Protein AF-G5E2N0-F1 (afdb_monomer)

Organism: NCBI:txid8362

Mean predicted aligned error: 2.61 Å

Radius of gyration: 16.74 Å; Cα contacts (8 Å, |Δi|>4): 131; chains: 1; bounding box: 38×26×41 Å

Structure (mmCIF, N/CA/C/O backbone):
data_AF-G5E2N0-F1
#
_entry.id   AF-G5E2N0-F1
#
loop_
_atom_site.group_PDB
_atom_site.id
_atom_site.type_symbol
_atom_site.label_atom_id
_atom_site.label_alt_id
_atom_site.label_comp_id
_atom_site.label_asym_id
_atom_site.label_entity_id
_atom_site.label_seq_id
_atom_site.pdbx_PDB_ins_code
_atom_site.Cartn_x
_atom_site.Cartn_y
_atom_site.Cartn_z
_atom_site.occupancy
_atom_site.B_iso_or_equiv
_atom_site.auth_seq_id
_atom_site.auth_comp_id
_atom_site.auth_asym_id
_atom_site.auth_atom_id
_atom_site.pdbx_PDB_model_num
ATOM 1 N N . LEU A 1 1 ? -5.064 2.724 -11.976 1.00 90.19 1 LEU A N 1
ATOM 2 C CA . LEU A 1 1 ? -3.921 1.855 -11.605 1.00 90.19 1 LEU A CA 1
ATOM 3 C C . LEU A 1 1 ? -2.652 2.284 -12.337 1.00 90.19 1 LEU A C 1
ATOM 5 O O . LEU A 1 1 ? -1.590 2.267 -11.738 1.00 90.19 1 LEU A O 1
ATOM 9 N N . ASP A 1 2 ? -2.774 2.798 -13.557 1.00 96.81 2 ASP A N 1
ATOM 10 C CA . ASP A 1 2 ? -1.668 3.366 -14.336 1.00 96.81 2 ASP A CA 1
ATOM 11 C C . ASP A 1 2 ? -0.925 4.499 -13.622 1.00 96.81 2 ASP A C 1
ATOM 13 O O . ASP A 1 2 ? 0.301 4.487 -13.564 1.00 96.81 2 ASP A O 1
ATOM 17 N N . CYS A 1 3 ? -1.649 5.456 -13.025 1.00 98.31 3 CYS A N 1
ATOM 18 C CA . CYS A 1 3 ? -1.024 6.544 -12.263 1.00 98.31 3 CYS A CA 1
ATOM 19 C C . CYS A 1 3 ? -0.211 6.029 -11.069 1.00 98.31 3 CYS A C 1
ATOM 21 O O . CYS A 1 3 ? 0.819 6.611 -10.753 1.00 98.31 3 CYS A O 1
ATOM 23 N N .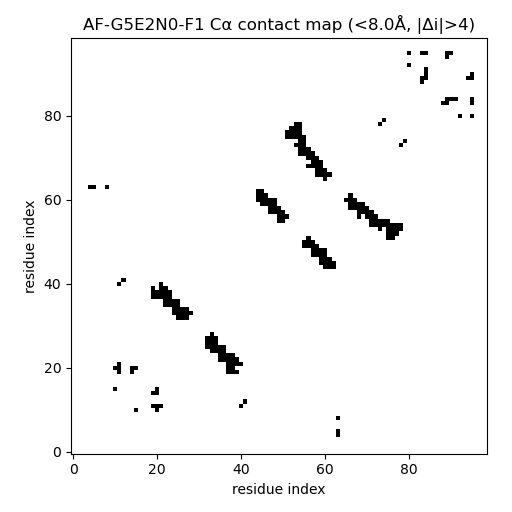 LEU A 1 4 ? -0.648 4.931 -10.438 1.00 98.31 4 LEU A N 1
ATOM 24 C CA . LEU A 1 4 ? 0.081 4.309 -9.332 1.00 98.31 4 LEU A CA 1
ATOM 25 C C . LEU A 1 4 ? 1.411 3.733 -9.824 1.00 98.31 4 LEU A C 1
ATOM 27 O O . LEU A 1 4 ? 2.445 4.049 -9.252 1.00 98.31 4 LEU A O 1
ATOM 31 N N . VAL A 1 5 ? 1.396 2.933 -10.896 1.00 98.25 5 VAL A N 1
ATOM 32 C CA . VAL A 1 5 ? 2.624 2.335 -11.448 1.00 98.25 5 VAL A CA 1
ATOM 33 C C . VAL A 1 5 ? 3.583 3.426 -11.930 1.00 98.25 5 VAL A C 1
ATOM 35 O O . VAL A 1 5 ? 4.758 3.408 -11.576 1.00 98.25 5 VAL A O 1
ATOM 38 N N . LYS A 1 6 ? 3.086 4.425 -12.672 1.00 98.06 6 LYS A N 1
ATOM 39 C CA . LYS A 1 6 ? 3.906 5.550 -13.148 1.00 98.06 6 LYS A CA 1
ATOM 40 C C . LYS A 1 6 ? 4.489 6.372 -12.000 1.00 98.06 6 LYS A C 1
ATOM 42 O O . LYS A 1 6 ? 5.660 6.724 -12.063 1.00 98.06 6 LYS A O 1
ATOM 47 N N . GLY A 1 7 ? 3.686 6.673 -10.981 1.00 98.38 7 GLY A N 1
ATOM 48 C CA . GLY A 1 7 ? 4.115 7.438 -9.813 1.00 98.38 7 GLY A CA 1
ATOM 49 C C . GLY A 1 7 ? 5.164 6.697 -8.990 1.00 98.38 7 GLY A C 1
ATOM 50 O O . GLY A 1 7 ? 6.201 7.275 -8.697 1.00 98.38 7 GLY A O 1
ATOM 51 N N . LEU A 1 8 ? 4.937 5.412 -8.698 1.00 98.38 8 LEU A N 1
ATOM 52 C CA . LEU A 1 8 ? 5.874 4.568 -7.951 1.00 98.38 8 LEU A CA 1
ATOM 53 C C . LEU A 1 8 ? 7.247 4.530 -8.627 1.00 98.38 8 LEU A C 1
ATOM 55 O O . LEU A 1 8 ? 8.249 4.850 -7.999 1.00 98.38 8 LEU A O 1
ATOM 59 N N . LEU A 1 9 ? 7.280 4.202 -9.922 1.00 97.75 9 LEU A N 1
ATOM 60 C CA . LEU A 1 9 ? 8.528 4.129 -10.687 1.00 97.75 9 LEU A CA 1
ATOM 61 C C . LEU A 1 9 ? 9.221 5.492 -10.796 1.00 97.75 9 LEU A C 1
ATOM 63 O O . LEU A 1 9 ? 10.444 5.566 -10.825 1.00 97.75 9 LEU A O 1
ATOM 67 N N . TYR A 1 10 ? 8.444 6.574 -10.886 1.00 97.94 10 TYR A N 1
ATOM 68 C CA . TYR A 1 10 ? 8.994 7.921 -10.965 1.00 97.94 10 TYR A CA 1
ATOM 69 C C . TYR A 1 10 ? 9.646 8.354 -9.649 1.00 97.94 10 TYR A C 1
ATOM 71 O O . TYR A 1 10 ? 10.790 8.797 -9.680 1.00 97.94 10 TYR A O 1
ATOM 79 N N . ILE A 1 11 ? 8.946 8.215 -8.518 1.00 98.12 11 ILE A N 1
ATOM 80 C CA . ILE A 1 11 ? 9.465 8.624 -7.204 1.00 98.12 11 ILE A CA 1
ATOM 81 C C . ILE A 1 11 ? 10.736 7.848 -6.857 1.00 98.12 11 ILE A C 1
ATOM 83 O O . ILE A 1 11 ? 11.712 8.455 -6.425 1.00 98.12 11 ILE A O 1
ATOM 87 N N . ASP A 1 12 ? 10.765 6.543 -7.123 1.00 97.62 12 ASP A N 1
ATOM 88 C CA . ASP A 1 12 ? 11.966 5.746 -6.883 1.00 97.62 12 ASP A CA 1
ATOM 89 C C . ASP A 1 12 ? 13.155 6.223 -7.743 1.00 97.62 12 ASP A C 1
ATOM 91 O O . ASP A 1 12 ? 14.239 6.475 -7.217 1.00 97.62 12 ASP A O 1
ATOM 95 N N . SER A 1 13 ? 12.923 6.508 -9.034 1.00 96.50 13 SER A N 1
ATOM 96 C CA . SER A 1 13 ? 13.977 6.953 -9.962 1.00 96.50 13 SER A CA 1
ATOM 97 C C . SER A 1 13 ? 14.649 8.282 -9.599 1.00 96.50 13 SER A C 1
ATOM 99 O O . SER A 1 13 ? 15.772 8.542 -10.031 1.00 96.50 13 SER A O 1
ATOM 101 N N . ILE A 1 14 ? 13.968 9.145 -8.838 1.00 97.19 14 ILE A N 1
ATOM 102 C CA . ILE A 1 14 ? 14.505 10.449 -8.424 1.00 97.19 14 ILE A CA 1
ATOM 103 C C . ILE A 1 14 ? 15.132 10.417 -7.029 1.00 97.19 14 ILE A C 1
ATOM 105 O O . ILE A 1 14 ? 15.741 11.414 -6.633 1.00 97.19 14 ILE A O 1
ATOM 109 N N . SER A 1 15 ? 15.050 9.283 -6.322 1.00 96.00 15 SER A N 1
ATOM 110 C CA . SER A 1 15 ? 15.462 9.096 -4.926 1.00 96.00 15 SER A CA 1
ATOM 111 C C . SER A 1 15 ? 14.745 10.014 -3.924 1.00 96.00 15 SER A C 1
ATOM 113 O O . SER A 1 15 ? 14.142 11.032 -4.269 1.00 96.00 15 SER A O 1
ATOM 115 N N . PHE A 1 16 ? 14.862 9.694 -2.639 1.00 96.94 16 PHE A N 1
ATOM 116 C CA . PHE A 1 16 ? 14.347 10.516 -1.552 1.00 96.94 16 PHE A CA 1
ATOM 117 C C . PHE A 1 16 ? 15.466 11.362 -0.937 1.00 96.94 16 PHE A C 1
ATOM 119 O O . PHE A 1 16 ? 16.107 10.967 0.035 1.00 96.94 16 PHE A O 1
ATOM 126 N N . ASN A 1 17 ? 15.743 12.533 -1.521 1.00 96.38 17 ASN A N 1
ATOM 127 C CA . ASN A 1 17 ? 16.819 13.436 -1.075 1.00 96.38 17 ASN A CA 1
ATOM 128 C C . ASN A 1 17 ? 18.190 12.730 -0.947 1.00 96.38 17 ASN A C 1
ATOM 130 O O . ASN A 1 17 ? 18.929 12.952 0.014 1.00 96.38 17 ASN A O 1
ATOM 134 N N . GLY A 1 18 ? 18.517 11.849 -1.899 1.00 94.56 18 GLY A N 1
ATOM 135 C CA . GLY A 1 18 ? 19.743 11.045 -1.885 1.00 94.56 18 GLY A CA 1
ATOM 136 C C . GLY A 1 18 ? 19.660 9.751 -1.066 1.00 94.56 18 GLY A C 1
ATOM 137 O O . GLY A 1 18 ? 20.650 9.027 -0.985 1.00 94.56 18 GLY A O 1
ATOM 138 N N . GLN A 1 19 ? 18.505 9.437 -0.474 1.00 97.00 19 GLN A N 1
ATOM 139 C CA . GLN A 1 19 ? 18.216 8.143 0.150 1.00 97.00 19 GLN A CA 1
ATOM 140 C C . GLN A 1 19 ? 17.377 7.261 -0.781 1.00 97.00 19 GLN A C 1
ATOM 142 O O . GLN A 1 19 ? 16.689 7.759 -1.672 1.00 97.00 19 GLN A O 1
ATOM 147 N N . ALA A 1 20 ? 17.418 5.945 -0.567 1.00 97.31 20 ALA A N 1
ATOM 148 C CA . ALA A 1 20 ? 16.530 5.023 -1.269 1.00 97.31 20 ALA A CA 1
ATOM 149 C C . ALA A 1 20 ? 15.069 5.266 -0.853 1.00 97.31 20 ALA A C 1
ATOM 151 O O . ALA A 1 20 ? 14.784 5.397 0.339 1.00 97.31 20 ALA A O 1
ATOM 152 N N . GLU A 1 21 ? 14.157 5.295 -1.827 1.00 98.06 21 GLU A N 1
ATOM 153 C CA . GLU A 1 21 ? 12.713 5.358 -1.567 1.00 98.06 21 GLU A CA 1
ATOM 154 C C . GLU A 1 21 ? 12.204 4.012 -1.024 1.00 98.06 21 GLU A C 1
ATOM 156 O O . GLU A 1 21 ? 11.471 3.951 -0.033 1.00 98.06 21 GLU A O 1
ATOM 161 N N . CYS A 1 22 ? 12.623 2.909 -1.652 1.00 98.44 22 CYS A N 1
ATOM 162 C CA . CYS A 1 22 ? 12.231 1.565 -1.254 1.00 98.44 22 CYS A CA 1
ATOM 163 C C . CYS A 1 22 ? 13.064 1.037 -0.073 1.00 98.44 22 CYS A C 1
ATOM 165 O O . CYS A 1 22 ? 14.253 1.330 0.082 1.00 98.44 22 CYS A O 1
ATOM 167 N N . TYR A 1 23 ? 12.438 0.219 0.772 1.00 98.56 23 TYR A N 1
ATOM 168 C CA . TYR A 1 23 ? 13.074 -0.414 1.922 1.00 98.56 23 TYR A CA 1
ATOM 169 C C . TYR A 1 23 ? 12.441 -1.771 2.234 1.00 98.56 23 TYR A C 1
ATOM 171 O O . TYR A 1 23 ? 11.330 -2.080 1.805 1.00 98.56 23 TYR A O 1
ATOM 179 N N . TYR A 1 24 ? 13.137 -2.563 3.041 1.00 98.50 24 TYR A N 1
ATOM 180 C CA . TYR A 1 24 ? 12.638 -3.808 3.614 1.00 98.50 24 TYR A CA 1
ATOM 181 C C . TYR A 1 24 ? 13.037 -3.913 5.089 1.00 98.50 24 TYR A C 1
ATOM 183 O O . TYR A 1 24 ? 13.862 -3.140 5.579 1.00 98.50 24 TYR A O 1
ATOM 191 N N . PHE A 1 25 ? 12.439 -4.861 5.808 1.00 98.50 25 PHE A N 1
ATOM 192 C CA . PHE A 1 25 ? 12.847 -5.196 7.171 1.00 98.50 25 PHE A CA 1
ATOM 193 C C . PHE A 1 25 ? 13.731 -6.442 7.149 1.00 98.50 25 PHE A C 1
ATOM 195 O O . PHE A 1 25 ? 13.254 -7.550 6.892 1.00 98.50 25 PHE A O 1
ATOM 202 N N . GLU A 1 26 ? 15.024 -6.262 7.404 1.00 98.25 26 GLU A N 1
ATOM 203 C CA . GLU A 1 26 ? 15.965 -7.366 7.575 1.00 98.25 26 GLU A CA 1
ATOM 204 C C . GLU A 1 26 ? 15.730 -8.030 8.93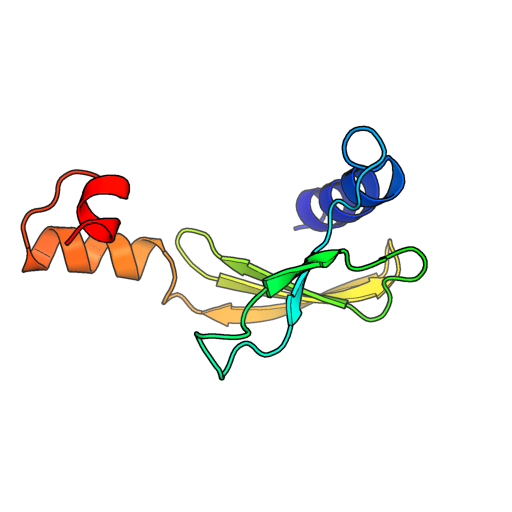8 1.00 98.25 26 GLU A C 1
ATOM 206 O O . GLU A 1 26 ? 15.430 -7.351 9.919 1.00 98.25 26 GLU A O 1
ATOM 211 N N . ASN A 1 27 ? 15.855 -9.360 9.011 1.00 97.62 27 ASN A N 1
ATOM 212 C CA . ASN A 1 27 ? 15.604 -10.148 10.226 1.00 97.62 27 ASN A CA 1
ATOM 213 C C . ASN A 1 27 ? 14.196 -9.948 10.828 1.00 97.62 27 ASN A C 1
ATOM 215 O O . ASN A 1 27 ? 14.036 -10.014 12.044 1.00 97.62 27 ASN A O 1
ATOM 219 N N . SER A 1 28 ? 13.168 -9.752 9.994 1.00 97.12 28 SER A N 1
ATOM 220 C CA . SER A 1 28 ? 11.798 -9.403 10.417 1.00 97.12 28 SER A CA 1
ATOM 221 C C . SER A 1 28 ? 11.145 -10.354 11.432 1.00 97.12 28 SER A C 1
ATOM 223 O O . SER A 1 28 ? 10.253 -9.943 12.168 1.00 97.12 28 SER A O 1
ATOM 225 N N . SER A 1 29 ? 11.591 -11.611 11.517 1.00 97.75 29 SER A N 1
ATOM 226 C CA . SER A 1 29 ? 11.104 -12.587 12.508 1.00 97.75 29 SER A CA 1
ATOM 227 C C . SER A 1 29 ? 11.781 -12.495 13.883 1.00 97.75 29 SER A C 1
ATOM 229 O O . SER A 1 29 ? 11.354 -13.180 14.807 1.00 97.75 29 SER A O 1
ATOM 231 N N . HIS A 1 30 ? 12.840 -11.694 14.031 1.00 96.62 30 HIS A N 1
ATOM 232 C CA . HIS A 1 30 ? 13.626 -11.568 15.260 1.00 96.62 30 HIS A CA 1
ATOM 233 C C . HIS A 1 30 ? 13.599 -10.111 15.739 1.00 96.62 30 HIS A C 1
ATOM 235 O O . HIS A 1 30 ? 14.42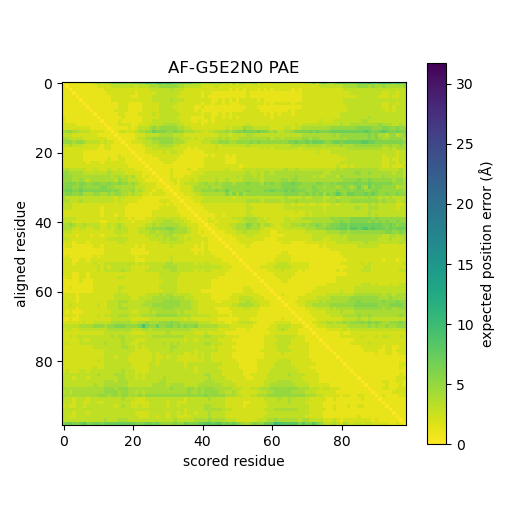0 -9.320 15.273 1.00 96.62 30 HIS A O 1
ATOM 241 N N . PRO A 1 31 ? 12.703 -9.743 16.676 1.00 96.31 31 PRO A N 1
ATOM 242 C CA . PRO A 1 31 ? 12.490 -8.348 17.076 1.00 96.31 31 PRO A CA 1
ATOM 243 C C . PRO A 1 31 ? 13.774 -7.607 17.469 1.00 96.31 31 PRO A C 1
ATOM 245 O O . PRO A 1 31 ? 13.998 -6.491 17.019 1.00 96.31 31 PRO A O 1
ATOM 248 N N . GLU A 1 32 ? 14.667 -8.275 18.201 1.00 97.50 32 GLU A N 1
ATOM 249 C CA . GLU A 1 32 ? 15.954 -7.736 18.677 1.00 97.50 32 GLU A CA 1
ATOM 250 C C . GLU A 1 32 ? 16.934 -7.347 17.552 1.00 97.50 32 GLU A C 1
ATOM 252 O O . GLU A 1 32 ? 17.902 -6.626 17.778 1.00 97.50 32 GLU A O 1
ATOM 257 N N . ARG A 1 33 ? 16.740 -7.889 16.343 1.00 97.12 33 ARG A N 1
ATOM 258 C CA . ARG A 1 33 ? 17.614 -7.690 15.172 1.00 97.12 33 ARG A CA 1
ATOM 259 C C . ARG A 1 33 ? 16.874 -7.085 13.982 1.00 97.12 33 ARG A C 1
ATOM 261 O O . ARG A 1 33 ? 17.482 -6.904 12.927 1.00 97.12 33 ARG A O 1
ATOM 268 N N . CYS A 1 34 ? 15.573 -6.841 14.128 1.00 98.19 34 CYS A N 1
ATOM 269 C CA . CYS A 1 34 ? 14.723 -6.345 13.062 1.00 98.19 34 CYS A CA 1
ATOM 270 C C . CYS A 1 34 ? 15.104 -4.898 12.754 1.00 98.19 34 CYS A C 1
ATOM 272 O O . CYS A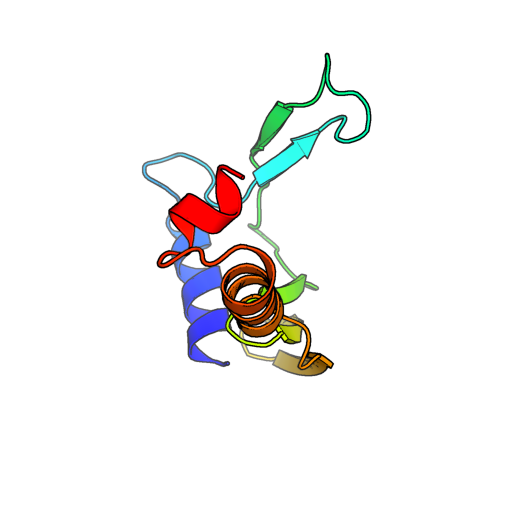 1 34 ? 15.023 -4.031 13.624 1.00 98.19 34 CYS A O 1
ATOM 274 N N . GLN A 1 35 ? 15.522 -4.637 11.519 1.00 98.25 35 GLN A N 1
ATOM 275 C CA . GLN A 1 35 ? 15.976 -3.309 11.116 1.00 98.25 35 GLN A CA 1
ATOM 276 C C . GLN A 1 35 ? 15.481 -2.934 9.724 1.00 98.25 35 GLN A C 1
ATOM 278 O O . GLN A 1 35 ? 15.415 -3.766 8.818 1.00 98.25 35 GLN A O 1
ATOM 283 N N . LYS A 1 36 ? 15.136 -1.654 9.560 1.00 98.44 36 LYS A N 1
ATOM 284 C CA . LYS A 1 36 ? 14.770 -1.072 8.268 1.00 98.44 36 LYS A CA 1
ATOM 285 C C . LYS A 1 36 ? 16.036 -0.872 7.435 1.00 98.44 36 LYS A C 1
ATOM 287 O O . LYS A 1 36 ? 16.917 -0.119 7.840 1.00 98.44 36 LYS A O 1
ATOM 292 N N . MET A 1 37 ? 16.085 -1.491 6.261 1.00 98.50 37 MET A N 1
ATOM 293 C CA . MET A 1 37 ? 17.214 -1.431 5.333 1.00 98.50 37 MET A CA 1
ATOM 294 C C . MET A 1 37 ? 16.765 -0.893 3.970 1.00 98.50 37 MET A C 1
ATOM 296 O O . MET A 1 37 ? 15.660 -1.221 3.534 1.00 98.50 37 MET A O 1
ATOM 300 N N . PRO A 1 38 ? 17.585 -0.081 3.278 1.00 98.31 38 PRO A N 1
ATOM 301 C CA . PRO A 1 38 ? 17.257 0.402 1.939 1.00 98.31 38 PRO A CA 1
ATOM 302 C C . PRO A 1 38 ? 17.203 -0.756 0.933 1.00 98.31 38 PRO A C 1
ATOM 304 O O . PRO A 1 38 ? 17.955 -1.726 1.048 1.00 98.31 38 PRO A O 1
ATOM 307 N N . PHE A 1 39 ? 16.338 -0.636 -0.072 1.00 98.06 39 PHE A N 1
ATOM 308 C CA . PHE A 1 39 ? 16.248 -1.555 -1.204 1.00 98.06 39 PHE A CA 1
ATOM 309 C C . PHE A 1 39 ? 16.384 -0.769 -2.508 1.00 98.06 39 PHE A C 1
ATOM 311 O O . PHE A 1 39 ? 15.770 0.283 -2.665 1.00 98.06 39 PHE A O 1
ATOM 318 N N . ASN A 1 40 ? 17.205 -1.263 -3.431 1.00 96.75 40 ASN A N 1
ATOM 319 C CA . ASN A 1 40 ? 17.425 -0.630 -4.726 1.00 96.75 40 ASN A CA 1
ATOM 320 C C . ASN A 1 40 ? 16.454 -1.227 -5.761 1.00 96.75 40 ASN A C 1
ATOM 322 O O . ASN A 1 40 ? 16.366 -2.449 -5.886 1.00 96.75 40 ASN A O 1
ATOM 326 N N . LEU A 1 41 ? 15.736 -0.362 -6.482 1.00 96.62 41 LEU A N 1
ATOM 327 C CA . LEU A 1 41 ? 14.769 -0.716 -7.525 1.00 96.62 41 LEU A CA 1
ATOM 328 C C . LEU A 1 41 ? 15.220 -0.256 -8.930 1.00 96.62 41 LEU A C 1
ATOM 330 O O . LEU A 1 41 ? 14.376 -0.029 -9.792 1.00 96.62 41 LEU A O 1
ATOM 334 N N . ASP A 1 42 ? 16.530 -0.170 -9.198 1.00 94.44 42 ASP A N 1
ATOM 335 C CA . ASP A 1 42 ? 17.081 0.271 -10.496 1.00 94.44 42 ASP A CA 1
ATOM 336 C C . ASP A 1 42 ? 16.598 -0.604 -11.670 1.00 94.44 42 ASP A C 1
ATOM 338 O O . ASP A 1 42 ? 16.333 -0.097 -12.763 1.00 94.44 42 ASP A O 1
ATOM 342 N N . ASP A 1 43 ? 16.441 -1.914 -11.438 1.00 95.38 43 ASP A N 1
ATOM 343 C CA . ASP A 1 43 ? 15.746 -2.842 -12.337 1.00 95.38 43 ASP A CA 1
ATOM 344 C C . ASP A 1 43 ? 14.586 -3.518 -11.587 1.00 95.38 43 ASP A C 1
ATOM 346 O O . ASP A 1 43 ? 14.738 -4.609 -11.030 1.00 95.38 43 ASP A O 1
ATOM 350 N N . PRO A 1 44 ? 13.418 -2.859 -11.499 1.00 95.69 44 PRO A N 1
ATOM 351 C CA . PRO A 1 44 ? 12.366 -3.275 -10.583 1.00 95.69 44 PRO A CA 1
ATOM 352 C C . PRO A 1 44 ? 11.561 -4.470 -11.109 1.00 95.69 44 PRO A C 1
ATOM 354 O O . PRO A 1 44 ? 10.672 -4.951 -10.412 1.00 95.69 44 PRO A O 1
ATOM 357 N N . TYR A 1 45 ? 11.791 -4.932 -12.341 1.00 97.88 45 TYR A N 1
ATOM 358 C CA . TYR A 1 45 ? 10.909 -5.894 -12.997 1.00 97.88 45 TYR A CA 1
ATOM 359 C C . TYR A 1 45 ? 11.422 -7.341 -12.905 1.00 97.88 45 TYR A C 1
ATOM 361 O O . TYR A 1 45 ? 12.605 -7.595 -13.108 1.00 97.88 45 TYR A O 1
ATOM 369 N N . PRO A 1 46 ? 10.523 -8.327 -12.724 1.00 97.88 46 PRO A N 1
ATOM 370 C CA . PRO A 1 46 ? 9.095 -8.171 -12.446 1.00 97.88 46 PRO A CA 1
ATOM 371 C C . PRO A 1 46 ? 8.818 -7.745 -10.989 1.00 97.88 46 PRO A C 1
ATOM 373 O O . PRO A 1 46 ? 9.457 -8.240 -10.066 1.00 97.88 46 PRO A O 1
ATOM 376 N N . LEU A 1 47 ? 7.786 -6.915 -10.779 1.00 98.31 47 LEU A N 1
ATOM 377 C CA . LEU A 1 47 ? 7.338 -6.459 -9.454 1.00 98.31 47 LEU A CA 1
ATOM 378 C C . LEU A 1 47 ? 5.883 -6.853 -9.186 1.00 98.31 47 LEU A C 1
ATOM 380 O O . LEU A 1 47 ? 5.013 -6.670 -10.043 1.00 98.31 47 LEU A O 1
ATOM 384 N N . LEU A 1 48 ? 5.587 -7.329 -7.974 1.00 98.56 48 LEU A N 1
ATOM 385 C CA . LEU A 1 48 ? 4.211 -7.473 -7.499 1.00 98.56 48 LEU A CA 1
ATOM 386 C C . LEU A 1 48 ? 3.837 -6.261 -6.637 1.00 98.56 48 LEU A C 1
ATOM 388 O O . LEU A 1 48 ? 4.324 -6.115 -5.520 1.00 98.56 48 LEU A O 1
ATOM 392 N N . VAL A 1 49 ? 2.956 -5.398 -7.141 1.00 98.69 49 VAL A N 1
ATOM 393 C CA . VAL A 1 49 ? 2.486 -4.213 -6.410 1.00 98.69 49 VAL A CA 1
ATOM 394 C C . VAL A 1 49 ? 1.176 -4.546 -5.705 1.00 98.69 49 VAL A C 1
ATOM 396 O O . VAL A 1 49 ? 0.160 -4.809 -6.352 1.00 98.69 49 VAL A O 1
ATOM 399 N N . VAL A 1 50 ? 1.191 -4.516 -4.373 1.00 98.62 50 VAL A N 1
ATOM 400 C CA . VAL A 1 50 ? 0.008 -4.714 -3.526 1.00 98.62 50 VAL A CA 1
ATOM 401 C C . VAL A 1 50 ? -0.435 -3.357 -2.988 1.00 98.62 50 VAL A C 1
ATOM 403 O O . VAL A 1 50 ? 0.158 -2.821 -2.060 1.00 98.62 50 VAL A O 1
ATOM 406 N N . ASN A 1 51 ? -1.476 -2.782 -3.590 1.00 98.62 51 ASN A N 1
ATOM 407 C CA . ASN A 1 51 ? -2.018 -1.488 -3.188 1.00 98.62 51 ASN A CA 1
ATOM 408 C C . ASN A 1 51 ? -3.134 -1.671 -2.153 1.00 98.62 51 ASN A C 1
ATOM 410 O O . ASN A 1 51 ? -4.230 -2.116 -2.514 1.00 98.62 51 ASN A O 1
ATOM 414 N N . ILE A 1 52 ? -2.853 -1.330 -0.894 1.00 98.62 52 ILE A N 1
ATOM 415 C CA . ILE A 1 52 ? -3.784 -1.439 0.235 1.00 98.62 52 ILE A CA 1
ATOM 416 C C . ILE A 1 52 ? -4.423 -0.067 0.489 1.00 98.62 52 ILE A C 1
ATOM 418 O O . ILE A 1 52 ? -3.776 0.845 0.988 1.00 98.62 52 ILE A O 1
ATOM 422 N N . GLY A 1 53 ? -5.703 0.068 0.138 1.00 97.94 53 GLY A N 1
ATOM 423 C CA . GLY A 1 53 ? -6.556 1.211 0.480 1.00 97.94 53 GLY A CA 1
ATOM 424 C C . GLY A 1 53 ? -7.790 0.732 1.247 1.00 97.94 53 GLY A C 1
ATOM 425 O O . GLY A 1 53 ? -7.686 -0.155 2.093 1.00 97.94 53 GLY A O 1
ATOM 426 N N . SER A 1 54 ? -8.985 1.246 0.921 1.00 98.19 54 SER A N 1
ATOM 427 C CA . SER A 1 54 ? -10.240 0.733 1.505 1.00 98.19 54 SER A CA 1
ATOM 428 C C . SER A 1 54 ? -10.424 -0.771 1.247 1.00 98.19 54 SER A C 1
ATOM 430 O O . SER A 1 54 ? -10.771 -1.511 2.162 1.00 98.19 54 SER A O 1
ATOM 432 N N . GLY A 1 55 ? -10.121 -1.217 0.022 1.00 98.31 55 GLY A N 1
ATOM 433 C CA . GLY A 1 55 ? -9.881 -2.620 -0.338 1.00 98.31 55 GLY A CA 1
ATOM 434 C C . GLY A 1 55 ? -8.437 -2.818 -0.812 1.00 98.31 55 GLY A C 1
ATOM 435 O O . GLY A 1 55 ? -7.599 -1.935 -0.642 1.00 98.31 55 GLY A O 1
ATOM 436 N N . VAL A 1 56 ? -8.137 -3.941 -1.464 1.00 98.75 56 VAL A N 1
ATOM 437 C CA . VAL A 1 56 ? -6.785 -4.250 -1.961 1.00 98.75 56 VAL A CA 1
ATOM 438 C C . VAL A 1 56 ? -6.810 -4.563 -3.454 1.00 98.75 56 VAL A C 1
ATOM 440 O O . VAL A 1 56 ? -7.648 -5.330 -3.935 1.00 98.75 56 VAL A O 1
ATOM 443 N N . SER A 1 57 ? -5.863 -4.001 -4.204 1.00 98.62 57 SER A N 1
ATOM 444 C CA . SER A 1 57 ? -5.576 -4.399 -5.588 1.00 98.62 57 SER A CA 1
ATOM 445 C C . SER A 1 57 ? -4.161 -4.945 -5.704 1.00 98.62 57 SER A C 1
ATOM 447 O O . SER A 1 57 ? -3.220 -4.320 -5.230 1.00 98.62 57 SER A O 1
ATOM 449 N N . ILE A 1 58 ? -4.018 -6.088 -6.370 1.00 98.75 58 ILE A N 1
ATOM 450 C CA . ILE A 1 58 ? -2.738 -6.770 -6.572 1.00 98.75 58 ILE A CA 1
ATOM 451 C C . ILE A 1 58 ? -2.408 -6.718 -8.060 1.00 98.75 58 ILE A C 1
ATOM 453 O O . ILE A 1 58 ? -3.212 -7.154 -8.891 1.00 98.75 58 ILE A O 1
ATOM 457 N N . LEU A 1 59 ? -1.244 -6.177 -8.404 1.00 98.69 59 LEU A N 1
ATOM 458 C CA . LEU A 1 59 ? -0.779 -6.003 -9.773 1.00 98.69 59 LEU A CA 1
ATOM 459 C C . LEU A 1 59 ? 0.514 -6.781 -9.994 1.00 98.69 59 LEU A C 1
ATOM 461 O O . LEU A 1 59 ? 1.427 -6.685 -9.184 1.00 98.69 59 LEU A O 1
ATOM 465 N N . ALA A 1 60 ? 0.607 -7.483 -11.119 1.00 98.69 60 ALA A N 1
ATOM 466 C CA . ALA A 1 60 ? 1.878 -7.965 -11.647 1.00 98.69 60 ALA A CA 1
ATOM 467 C C . ALA A 1 60 ? 2.386 -6.954 -12.680 1.00 98.69 60 ALA A C 1
ATOM 469 O O . ALA A 1 60 ? 1.695 -6.685 -13.668 1.00 98.69 60 ALA A O 1
ATOM 470 N N . VAL A 1 61 ? 3.566 -6.390 -12.435 1.00 98.56 61 VAL A N 1
ATOM 471 C CA . VAL A 1 61 ? 4.239 -5.402 -13.283 1.00 98.56 61 VAL A CA 1
ATOM 472 C C . VAL A 1 61 ? 5.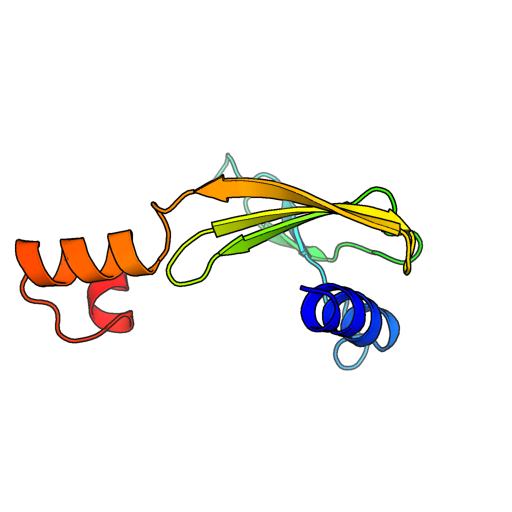436 -6.080 -13.942 1.00 98.56 61 VAL A C 1
ATOM 474 O O . VAL A 1 61 ? 6.409 -6.424 -13.280 1.00 98.56 61 VAL A O 1
ATOM 477 N N . HIS A 1 62 ? 5.345 -6.307 -15.248 1.00 98.31 62 HIS A N 1
ATOM 478 C CA . HIS A 1 62 ? 6.377 -6.971 -16.049 1.00 98.31 62 HIS A CA 1
ATOM 479 C C . HIS A 1 62 ? 7.309 -5.977 -16.750 1.00 98.31 62 HIS A C 1
ATOM 481 O O . HIS A 1 62 ? 8.441 -6.319 -17.064 1.00 98.31 62 HIS A O 1
ATOM 487 N N . SER A 1 63 ? 6.830 -4.764 -17.018 1.00 97.94 63 SER A N 1
ATOM 488 C CA . SER A 1 63 ? 7.630 -3.625 -17.468 1.00 97.94 63 SER A CA 1
ATOM 489 C C . SER A 1 63 ? 6.878 -2.324 -17.173 1.00 97.94 63 SER A C 1
ATOM 491 O O . SER A 1 63 ? 5.724 -2.355 -16.732 1.00 97.94 63 SER A O 1
ATOM 493 N N . LYS A 1 64 ? 7.500 -1.176 -17.466 1.00 95.56 64 LYS A N 1
ATOM 494 C CA . LYS A 1 64 ? 6.915 0.162 -17.266 1.00 95.56 64 LYS A CA 1
ATOM 495 C C . LYS A 1 64 ? 5.517 0.319 -17.872 1.00 95.56 64 LYS A C 1
ATOM 497 O O . LYS A 1 64 ? 4.667 0.972 -17.273 1.00 95.56 64 LYS A O 1
ATOM 502 N N . ASP A 1 65 ? 5.289 -0.299 -19.030 1.00 96.94 65 ASP A N 1
ATOM 503 C CA . ASP A 1 65 ? 4.035 -0.217 -19.789 1.00 96.94 65 ASP A CA 1
ATOM 504 C C . ASP A 1 65 ? 3.305 -1.571 -19.885 1.00 96.94 65 ASP A C 1
ATOM 506 O O . ASP A 1 65 ? 2.256 -1.672 -20.518 1.00 96.94 65 ASP A O 1
ATOM 510 N N . CYS A 1 66 ? 3.832 -2.622 -19.245 1.00 98.06 66 CYS A N 1
ATOM 511 C CA . CYS A 1 66 ? 3.223 -3.950 -19.210 1.00 98.06 66 CYS A CA 1
ATOM 512 C C . CYS A 1 66 ? 2.924 -4.357 -17.769 1.00 98.06 66 CYS A C 1
ATOM 514 O O . CYS A 1 66 ? 3.775 -4.890 -17.055 1.00 98.06 66 CYS A O 1
ATOM 516 N N . TYR A 1 67 ? 1.687 -4.131 -17.343 1.00 98.38 67 TYR A N 1
ATOM 517 C CA . TYR A 1 67 ? 1.200 -4.549 -16.036 1.00 98.38 67 TYR A CA 1
ATOM 518 C C . TYR A 1 67 ? -0.272 -4.932 -16.100 1.00 98.38 67 TYR A C 1
ATOM 520 O O . TYR A 1 67 ? -1.039 -4.433 -16.922 1.00 98.38 67 TYR A O 1
ATOM 528 N N . LYS A 1 68 ? -0.680 -5.826 -15.202 1.00 98.06 68 LYS A N 1
ATOM 529 C CA . LYS A 1 68 ? -2.074 -6.251 -15.067 1.00 98.06 68 LYS A CA 1
ATOM 530 C C . LYS A 1 68 ? -2.463 -6.370 -13.606 1.00 98.06 68 LYS A C 1
ATOM 532 O O . LYS A 1 68 ? -1.684 -6.843 -12.781 1.0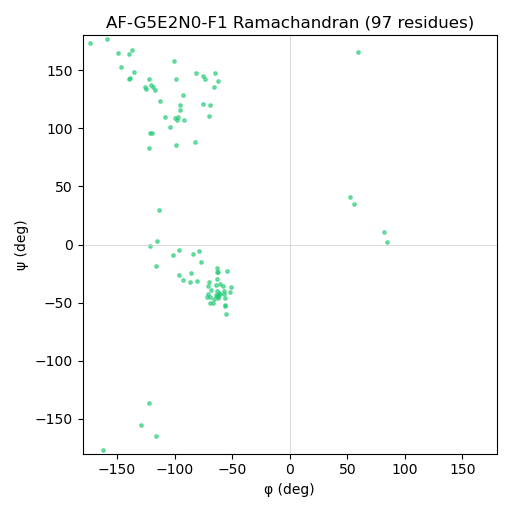0 98.06 68 LYS A O 1
ATOM 537 N N . ARG A 1 69 ? -3.704 -6.005 -13.293 1.00 98.38 69 ARG A N 1
ATOM 538 C CA . ARG A 1 69 ? -4.320 -6.355 -12.011 1.00 98.38 69 ARG A CA 1
ATOM 539 C C . ARG A 1 69 ? -4.594 -7.858 -12.011 1.00 98.38 69 ARG A C 1
ATOM 541 O O . ARG A 1 69 ? -5.450 -8.319 -12.758 1.00 98.38 69 ARG A O 1
ATOM 548 N N . VAL A 1 70 ? -3.856 -8.612 -11.202 1.00 98.12 70 VAL A N 1
ATOM 549 C CA . VAL A 1 70 ? -3.967 -10.077 -11.131 1.00 98.12 70 VAL A CA 1
ATOM 550 C C . VAL A 1 70 ? -5.049 -10.534 -10.164 1.00 98.12 70 VAL A C 1
ATOM 552 O O . VAL A 1 70 ? -5.678 -11.557 -10.400 1.00 98.12 70 VAL A O 1
ATOM 555 N N . CYS A 1 71 ? -5.279 -9.785 -9.086 1.00 97.75 71 CYS A N 1
ATOM 556 C CA . CYS A 1 71 ? -6.288 -10.111 -8.086 1.00 97.75 71 CYS A CA 1
ATOM 557 C C . CYS A 1 71 ? -6.620 -8.876 -7.230 1.00 97.75 71 CYS A C 1
ATOM 559 O O . CYS A 1 71 ? -6.112 -7.771 -7.447 1.00 97.75 71 CYS A O 1
ATOM 561 N N . GLY A 1 72 ? -7.484 -9.063 -6.244 1.00 98.38 72 GLY A N 1
ATOM 562 C CA . GLY A 1 72 ? -7.688 -8.148 -5.136 1.00 98.38 72 GLY A CA 1
ATOM 563 C C . GLY A 1 72 ? -8.632 -8.750 -4.106 1.00 98.38 72 GLY A C 1
ATOM 564 O O . GLY A 1 72 ? -9.222 -9.802 -4.338 1.00 98.38 72 GLY A O 1
ATOM 565 N N . THR A 1 73 ? -8.787 -8.064 -2.984 1.00 98.56 73 THR A N 1
ATOM 566 C CA . THR A 1 73 ? -9.724 -8.448 -1.925 1.00 98.56 73 THR A CA 1
ATOM 567 C C . THR A 1 73 ? -10.488 -7.221 -1.445 1.00 98.56 73 THR A C 1
ATOM 569 O O . THR A 1 73 ? -9.971 -6.103 -1.481 1.00 98.56 73 THR A O 1
ATOM 572 N N . SER A 1 74 ? -11.735 -7.420 -1.022 1.00 98.31 74 SER A N 1
ATOM 573 C CA . SER A 1 74 ? -12.519 -6.389 -0.337 1.00 98.31 74 SER A CA 1
ATOM 574 C C . SER A 1 74 ? -12.102 -6.215 1.124 1.00 98.31 74 SER A C 1
ATOM 576 O O . SER A 1 74 ? -12.464 -5.211 1.722 1.00 98.31 74 SER A O 1
ATOM 578 N N . LEU A 1 75 ? -11.342 -7.165 1.682 1.00 98.62 75 LEU A N 1
ATOM 579 C CA . LEU A 1 75 ? -10.808 -7.108 3.041 1.00 98.62 75 LEU A CA 1
ATOM 580 C C . LEU A 1 75 ? -9.525 -6.267 3.048 1.00 98.62 75 LEU A C 1
ATOM 582 O O . LEU A 1 75 ? -8.433 -6.789 2.828 1.00 98.62 75 LEU A O 1
ATOM 586 N N . GLY A 1 76 ? -9.676 -4.956 3.226 1.00 98.31 76 GLY A N 1
ATOM 587 C CA . GLY A 1 76 ? -8.576 -3.986 3.247 1.00 98.31 76 GLY A CA 1
ATOM 588 C C . GLY A 1 76 ? -8.621 -3.066 4.466 1.00 98.31 76 GLY A C 1
ATOM 589 O O . GLY A 1 76 ? -9.215 -3.398 5.492 1.00 98.31 76 GLY A O 1
ATOM 590 N N . GLY A 1 77 ? -8.032 -1.876 4.342 1.00 98.38 77 GLY A N 1
ATOM 591 C CA . GLY A 1 77 ? -7.993 -0.884 5.418 1.00 98.38 77 GLY A CA 1
ATOM 592 C C . GLY A 1 77 ? -9.377 -0.371 5.824 1.00 98.38 77 GLY A C 1
ATOM 593 O O . GLY A 1 77 ? -9.601 -0.076 6.991 1.00 98.38 77 GLY A O 1
ATOM 594 N N . GLY A 1 78 ? -10.340 -0.340 4.896 1.00 98.50 78 GLY A N 1
ATOM 595 C CA . GLY A 1 78 ? -11.725 0.027 5.209 1.00 98.50 78 GLY A CA 1
ATOM 596 C C . GLY A 1 78 ? -12.438 -1.038 6.041 1.00 98.50 78 GLY A C 1
ATOM 597 O O . GLY A 1 78 ? -13.260 -0.711 6.888 1.00 98.50 78 GLY A O 1
ATOM 598 N N . THR A 1 79 ? -12.090 -2.312 5.838 1.00 98.69 79 THR A N 1
ATOM 599 C CA . THR A 1 79 ? -12.575 -3.406 6.684 1.00 98.69 79 THR A CA 1
ATOM 600 C C . THR A 1 79 ? -11.965 -3.335 8.075 1.00 98.69 79 THR A C 1
ATOM 602 O O . THR A 1 79 ? -12.706 -3.454 9.042 1.00 98.69 79 THR A O 1
ATOM 605 N N . PHE A 1 80 ? -10.649 -3.108 8.174 1.00 98.75 80 PHE A N 1
ATOM 606 C CA . PHE A 1 80 ? -9.973 -2.888 9.454 1.00 98.75 80 PHE A CA 1
ATOM 607 C C . PHE A 1 80 ? -10.628 -1.737 10.226 1.00 98.75 80 PHE A C 1
ATOM 609 O O . PHE A 1 80 ? -11.195 -1.967 11.288 1.00 98.75 80 PHE A O 1
ATOM 616 N N . LEU A 1 81 ? -10.641 -0.532 9.648 1.00 98.62 81 LEU A N 1
ATOM 617 C CA . LEU A 1 81 ? -11.139 0.658 10.332 1.00 98.62 81 LEU A CA 1
ATOM 618 C C . LEU A 1 81 ? -12.633 0.552 10.654 1.00 98.62 81 LEU A C 1
ATOM 620 O O . LEU A 1 81 ? -13.039 0.856 11.767 1.00 98.62 81 LEU A O 1
ATOM 624 N N . GLY A 1 82 ? -13.452 0.068 9.715 1.00 98.69 82 GLY A N 1
ATOM 625 C CA . GLY A 1 82 ? -14.890 -0.085 9.939 1.00 98.69 82 GLY A CA 1
ATOM 626 C C . GLY A 1 82 ? -15.219 -1.083 11.050 1.00 98.69 82 GLY A C 1
ATOM 627 O O . GLY A 1 82 ? -16.114 -0.826 11.852 1.00 98.69 82 GLY A O 1
ATOM 628 N N . LEU A 1 83 ? -14.495 -2.206 11.128 1.00 98.75 83 LEU A N 1
ATOM 629 C CA . LEU A 1 83 ? -14.675 -3.166 12.218 1.00 98.75 83 LEU A CA 1
ATOM 630 C C . LEU A 1 83 ? -14.152 -2.620 13.547 1.00 98.75 83 LEU A C 1
ATOM 632 O O . LEU A 1 83 ? -14.849 -2.775 14.544 1.00 98.75 83 LEU A O 1
ATOM 636 N N . CYS A 1 84 ? -12.992 -1.958 13.572 1.00 98.69 84 CYS A N 1
ATOM 637 C CA . CYS A 1 84 ? -12.491 -1.301 14.780 1.00 98.69 84 CYS A CA 1
ATOM 638 C C . CYS A 1 84 ? -13.516 -0.294 15.311 1.00 98.69 84 CYS A C 1
ATOM 640 O O . CYS A 1 84 ? -13.971 -0.447 16.440 1.00 98.69 84 CYS A O 1
ATOM 642 N N . SER A 1 85 ? -14.007 0.627 14.477 1.00 98.44 85 SER A N 1
ATOM 643 C CA . SER A 1 85 ? -15.021 1.603 14.891 1.00 98.44 85 SER A CA 1
ATOM 644 C C . SER A 1 85 ? -16.293 0.950 15.437 1.00 98.44 85 SER A C 1
ATOM 646 O O . SER A 1 85 ? -16.841 1.416 16.430 1.00 98.44 85 SER A O 1
ATOM 648 N N . LEU A 1 86 ? -16.763 -0.150 14.837 1.00 98.75 86 LEU A N 1
ATOM 649 C CA . LEU A 1 86 ? -17.950 -0.864 15.326 1.00 98.75 86 LEU A CA 1
ATOM 650 C C . LEU A 1 86 ? -17.718 -1.604 16.650 1.00 98.75 86 LEU A C 1
ATOM 652 O O . LEU A 1 86 ? -18.647 -1.723 17.446 1.00 98.75 86 LEU A O 1
ATOM 656 N N . LEU A 1 87 ? -16.522 -2.155 16.857 1.00 98.69 87 LEU A N 1
ATOM 657 C CA . LEU A 1 87 ? -16.226 -3.045 17.981 1.00 98.69 87 LEU A CA 1
ATOM 658 C C . LEU A 1 87 ? -15.662 -2.314 19.199 1.00 98.69 87 LEU A C 1
ATOM 660 O O . LEU A 1 87 ? -15.879 -2.766 20.321 1.00 98.69 87 LEU A O 1
ATOM 664 N N . THR A 1 88 ? -14.943 -1.214 18.991 1.00 98.25 88 THR A N 1
ATOM 665 C CA . THR A 1 88 ? -14.263 -0.466 20.056 1.00 98.25 88 THR A CA 1
ATOM 666 C C . THR A 1 88 ? -14.808 0.946 20.236 1.00 98.25 88 THR A C 1
ATOM 668 O O . THR A 1 88 ? -14.611 1.532 21.297 1.00 98.25 88 THR A O 1
ATOM 671 N N . GLY A 1 89 ? -15.518 1.482 19.237 1.00 98.12 89 GLY A N 1
ATOM 672 C CA . GLY A 1 89 ? -16.010 2.858 19.242 1.00 98.12 89 GLY A CA 1
ATOM 673 C C . GLY A 1 89 ? -14.977 3.906 18.818 1.00 98.12 89 GLY A C 1
ATOM 674 O O . GLY A 1 89 ? -15.261 5.087 18.983 1.00 98.12 89 GLY A O 1
ATOM 675 N N . CYS A 1 90 ? -13.814 3.511 18.278 1.00 98.25 90 CYS A N 1
ATOM 676 C CA . CYS A 1 90 ? -12.803 4.472 17.829 1.00 98.25 90 CYS A CA 1
ATOM 677 C C . CYS A 1 90 ? -13.316 5.369 16.686 1.00 98.25 90 CYS A C 1
ATOM 679 O O . CYS A 1 90 ? -13.976 4.901 15.746 1.00 98.25 90 CYS A O 1
ATOM 681 N N . GLU A 1 91 ? -12.957 6.651 16.727 1.00 98.06 91 GLU A N 1
ATOM 682 C CA . GLU A 1 91 ? -13.435 7.688 15.801 1.00 98.06 91 GLU A CA 1
ATOM 683 C C . GLU A 1 91 ? -12.415 8.041 14.705 1.00 98.06 91 GLU A C 1
ATOM 685 O O . GLU A 1 91 ? -12.747 8.739 13.744 1.00 98.06 91 GLU A O 1
ATOM 690 N N . SER A 1 92 ? -11.180 7.543 14.810 1.00 98.44 92 SER A N 1
ATOM 691 C CA . SER A 1 92 ? -10.100 7.804 13.849 1.00 98.44 92 SER A CA 1
ATOM 692 C C . SER A 1 92 ? -9.252 6.566 13.551 1.00 98.44 92 SER A C 1
ATOM 694 O O . SER A 1 92 ? -9.288 5.570 14.275 1.00 98.44 92 SER A O 1
ATOM 696 N N . PHE A 1 93 ? -8.481 6.622 12.461 1.00 98.25 93 PHE A N 1
ATOM 697 C CA . PHE A 1 93 ? -7.553 5.548 12.106 1.00 98.25 93 PHE A CA 1
ATOM 698 C C . PHE A 1 93 ? -6.386 5.461 13.091 1.00 98.25 93 PHE A C 1
ATOM 700 O O . PHE A 1 93 ? -5.978 4.366 13.459 1.00 98.25 93 PHE A O 1
ATOM 707 N N . GLU A 1 94 ? -5.879 6.605 13.541 1.00 98.50 94 GLU A N 1
ATOM 708 C CA . GLU A 1 94 ? -4.786 6.706 14.503 1.00 98.50 94 GLU A CA 1
ATOM 709 C C . GLU A 1 94 ? -5.172 6.091 15.851 1.00 98.50 94 GLU A C 1
ATOM 711 O O . GLU A 1 94 ? -4.410 5.296 16.392 1.00 98.50 94 GLU A O 1
ATOM 716 N N . GLU A 1 95 ? -6.380 6.376 16.344 1.00 98.44 95 GLU A N 1
ATOM 717 C CA . GLU A 1 95 ? -6.906 5.753 17.564 1.00 98.44 95 GLU A CA 1
ATOM 718 C C . GLU A 1 95 ? -7.020 4.229 17.411 1.00 98.44 95 GLU A C 1
ATOM 720 O O . GLU A 1 95 ? -6.623 3.485 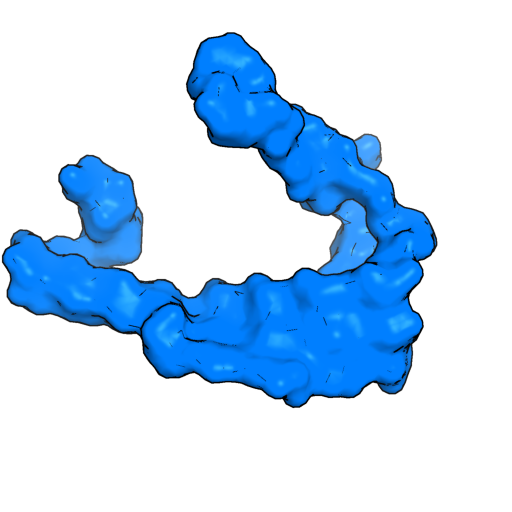18.303 1.00 98.44 95 GLU A O 1
ATOM 725 N N . ALA A 1 96 ? -7.485 3.749 16.252 1.00 98.38 96 ALA A N 1
ATOM 726 C CA . ALA A 1 96 ? -7.558 2.316 15.968 1.00 98.38 96 ALA A CA 1
ATOM 727 C C . ALA A 1 96 ? -6.181 1.620 15.937 1.00 98.38 96 ALA A C 1
ATOM 729 O O . ALA A 1 96 ? -6.129 0.404 16.102 1.00 98.38 96 ALA A O 1
ATOM 730 N N . LEU A 1 97 ? -5.088 2.352 15.683 1.00 98.12 97 LEU A N 1
ATOM 731 C CA . LEU A 1 97 ? -3.717 1.827 15.723 1.00 98.12 97 LEU A CA 1
ATOM 732 C C . LEU A 1 97 ? -3.090 1.860 17.124 1.00 98.12 97 LEU A C 1
ATOM 734 O O . LEU A 1 97 ? -2.141 1.116 17.366 1.00 98.12 97 LEU A O 1
ATOM 738 N N . GLU A 1 98 ? -3.554 2.750 18.003 1.00 97.94 98 GLU A N 1
ATOM 739 C CA . GLU A 1 98 ? -3.055 2.882 19.378 1.00 97.94 98 GLU A CA 1
ATOM 740 C C . GLU A 1 98 ? -3.660 1.836 20.329 1.00 97.94 98 GLU A C 1
ATOM 742 O O . GLU A 1 98 ? -2.987 1.416 21.273 1.00 97.94 98 GLU A O 1
ATOM 747 N N . MET A 1 99 ? -4.907 1.423 20.071 1.00 92.94 99 MET A N 1
ATOM 748 C CA . MET A 1 99 ? -5.627 0.370 20.809 1.00 92.94 99 MET A CA 1
ATOM 749 C C . MET A 1 99 ? -4.955 -1.006 20.722 1.00 92.94 99 MET A C 1
ATOM 751 O O . MET A 1 99 ? -4.933 -1.693 21.771 1.00 92.94 99 MET A O 1
#

Foldseek 3Di:
DLCVLLVVVVDQVVADVPHGPDWDWPPCVDPVRTDIGHDRCPPVPQDWDWDADCWIWTKGRHDNPDMDGPDIGNCGPVVQVVVLCVPPVDPDPVVSVVD

Sequence (99 aa):
LDCLVKGLLYIDSISFNGQAECYYFENSSHPERCQKMPFNLDDPYPLLVVNIGSGVSILAVHSKDCYKRVCGTSLGGGTFLGLCSLLTGCESFEEALEM

Nearest PDB structures (foldseek):
  5kpr-assembly1_A  TM=1.003E+00  e=8.525E-16  Homo sapiens
  6b3v-assembly1_A  TM=1.003E+00  e=2.788E-15  Homo sapiens
  6x4k-assembly1_A-2  TM=1.003E+00  e=2.968E-15  Homo sapiens
  5kpz-assembly1_A-2  TM=1.000E+00  e=2.620E-15  Homo sapiens
  3sms-assembly1_A-2  TM=1.000E+00  e=4.054E-15  Homo sapiens

Secondary structure (DSSP, 8-state):
-HHHHHHHHHHHHH-BTTB-S-EEEETTT-GGG-EEEE---SS--SEEEEEESSSEEEEEEEETTEEEEEEEES-SHHHHHHHHHHHH---SHHHHHH-

pLDDT: mean 97.79, std 1.29, range [90.19, 98.75]

InterPro domains:
  IPR004567 Type II pantothenat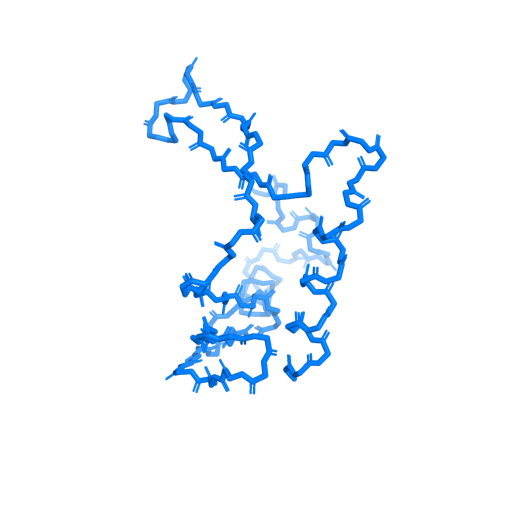e kinase [PF03630] (1-99)
  IPR004567 Type II pantothenate kinase [PTHR12280] (1-99)
  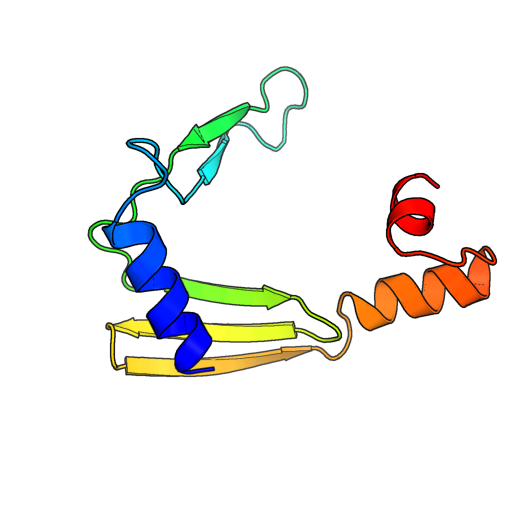IPR043129 ATPase, nucleotide binding domain [SSF53067] (2-99)

Solvent-accessible surface area (backbone atoms only — not comparable to full-atom values): 5892 Å² total; per-residue (Å²): 111,65,66,55,55,54,48,54,58,48,51,46,74,69,35,51,92,86,38,65,62,43,64,47,62,45,55,68,91,39,77,96,62,44,40,85,39,77,40,89,62,92,75,52,64,72,35,79,49,75,48,76,45,54,33,31,44,29,27,46,31,65,46,101,88,42,66,45,79,75,52,66,42,74,80,23,53,44,45,53,50,54,48,40,29,73,74,74,64,44,91,46,71,67,55,59,70,72,109